Protein AF-A0A831LUQ5-F1 (afdb_monomer_lite)

pLDDT: mean 95.68, std 5.0, range [63.5, 98.81]

Secondary structure (DSSP, 8-state):
--HHHHHHHHHHHHHHHHHHHHHHHHHHHHHHHHHHHH-TT-------THHHHHHHHHHHHHHHHHTT-HHHHHHHHHHHHHHHHHHHHHT---GGG-HHHHHHHHHHHHHHHHHHHHHHHHHHHHHH--HHHHHHHHHHHHHHHHHHHHHHHHHHHHT-

Radius of gyration: 17.04 Å; chains: 1; bounding box: 44×20×53 Å

Structure (mmCIF, N/CA/C/O backbone):
data_AF-A0A831LUQ5-F1
#
_entry.id   AF-A0A831LUQ5-F1
#
loop_
_atom_site.group_PDB
_atom_site.id
_atom_site.type_symbol
_atom_site.label_atom_id
_atom_site.label_alt_id
_atom_site.label_comp_id
_atom_site.label_asym_id
_atom_site.label_entity_id
_atom_site.label_seq_id
_atom_site.pdbx_PDB_ins_code
_atom_site.Cartn_x
_atom_site.Cartn_y
_atom_site.Cartn_z
_atom_site.occupancy
_atom_site.B_iso_or_equiv
_atom_site.auth_seq_id
_atom_site.auth_comp_id
_atom_site.auth_asym_id
_atom_site.auth_atom_id
_atom_site.pdbx_PDB_model_num
ATOM 1 N N . MET A 1 1 ? -8.236 -6.413 32.875 1.00 63.50 1 MET A N 1
ATOM 2 C CA . MET A 1 1 ? -7.443 -5.623 31.898 1.00 63.50 1 MET A CA 1
ATOM 3 C C . MET A 1 1 ? -8.325 -4.529 31.297 1.00 63.50 1 MET A C 1
ATOM 5 O O . MET A 1 1 ? -9.337 -4.875 30.698 1.00 63.50 1 MET A O 1
ATOM 9 N N . THR A 1 2 ? -8.007 -3.243 31.491 1.00 88.44 2 THR A N 1
ATOM 10 C CA . THR A 1 2 ? -8.854 -2.113 31.043 1.00 88.44 2 THR A CA 1
ATOM 11 C C . THR A 1 2 ? -8.834 -1.934 29.517 1.00 88.44 2 THR A C 1
ATOM 13 O O . THR A 1 2 ? -7.898 -2.367 28.840 1.00 88.44 2 THR A O 1
ATOM 16 N N . ALA A 1 3 ? -9.858 -1.283 28.953 1.00 81.69 3 ALA A N 1
ATOM 17 C CA . ALA A 1 3 ? -9.942 -1.006 27.513 1.00 81.69 3 ALA A CA 1
ATOM 18 C C . ALA A 1 3 ? -8.753 -0.170 26.997 1.00 81.69 3 ALA A C 1
ATOM 20 O O . ALA A 1 3 ? -8.222 -0.448 25.923 1.00 81.69 3 ALA A O 1
ATOM 21 N N . ALA A 1 4 ? -8.284 0.792 27.799 1.00 84.12 4 ALA A N 1
ATOM 22 C CA . ALA A 1 4 ? -7.103 1.599 27.496 1.00 84.12 4 ALA A CA 1
ATOM 23 C C . ALA A 1 4 ? -5.817 0.757 27.437 1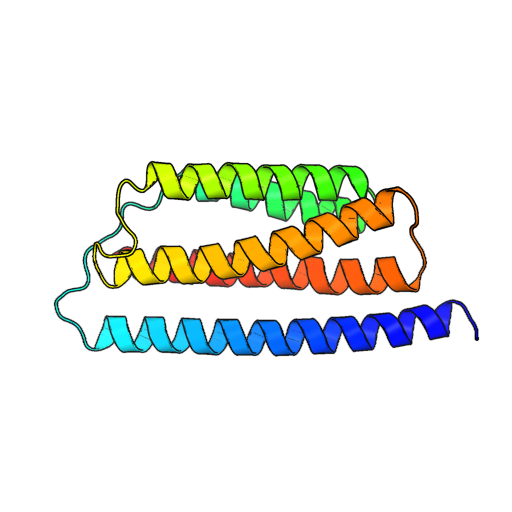.00 84.12 4 ALA A C 1
ATOM 25 O O . ALA A 1 4 ? -4.991 0.949 26.548 1.00 84.12 4 ALA A O 1
ATOM 26 N N . LEU A 1 5 ? -5.663 -0.219 28.338 1.00 86.25 5 LEU A N 1
ATOM 27 C CA . LEU A 1 5 ? -4.517 -1.128 28.330 1.00 86.25 5 LEU A CA 1
ATOM 28 C C . LEU A 1 5 ? -4.535 -2.050 27.097 1.00 86.2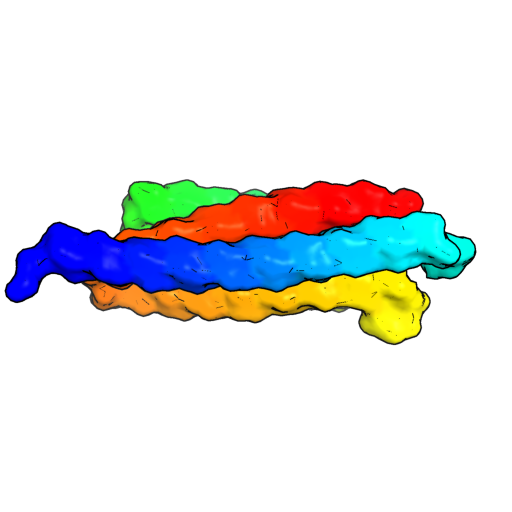5 5 LEU A C 1
ATOM 30 O O . LEU A 1 5 ? -3.506 -2.213 26.450 1.00 86.25 5 LEU A O 1
ATOM 34 N N . ARG A 1 6 ? -5.710 -2.570 26.703 1.00 84.81 6 ARG A N 1
ATOM 35 C CA . ARG A 1 6 ? -5.875 -3.332 25.445 1.00 84.81 6 ARG A CA 1
ATOM 36 C C . ARG A 1 6 ? -5.490 -2.506 24.214 1.00 84.81 6 ARG A C 1
ATOM 38 O O . ARG A 1 6 ? -4.826 -3.026 23.324 1.00 84.81 6 ARG A O 1
ATOM 45 N N . ALA A 1 7 ? -5.885 -1.231 24.178 1.00 88.56 7 ALA A N 1
ATOM 46 C CA . ALA A 1 7 ? -5.533 -0.319 23.092 1.00 88.56 7 ALA A CA 1
ATOM 47 C C . ALA A 1 7 ? -4.021 -0.085 22.990 1.00 88.56 7 ALA A C 1
ATOM 49 O O . ALA A 1 7 ? -3.467 -0.167 21.898 1.00 88.56 7 ALA A O 1
ATOM 50 N N . ARG A 1 8 ? -3.345 0.128 24.125 1.00 92.69 8 ARG A N 1
ATOM 51 C CA . ARG A 1 8 ? -1.887 0.312 24.170 1.00 92.69 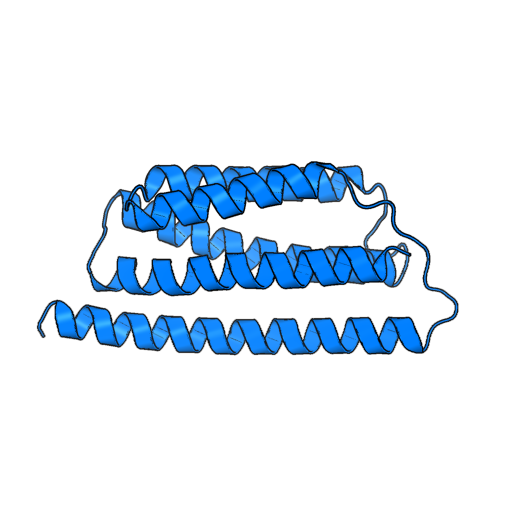8 ARG A CA 1
ATOM 52 C C . ARG A 1 8 ? -1.129 -0.925 23.689 1.00 92.69 8 ARG A C 1
ATOM 54 O O . ARG A 1 8 ? -0.248 -0.791 22.853 1.00 92.69 8 ARG A O 1
ATOM 61 N N . VAL A 1 9 ? -1.504 -2.119 24.154 1.00 92.69 9 VAL A N 1
ATOM 62 C CA . VAL A 1 9 ? -0.851 -3.376 23.739 1.00 92.69 9 VAL A CA 1
ATOM 63 C C . VAL A 1 9 ? -1.010 -3.617 22.234 1.00 92.69 9 VAL A C 1
ATOM 65 O O . VAL A 1 9 ? -0.031 -3.905 21.549 1.00 92.69 9 VAL A O 1
ATOM 68 N N . ALA A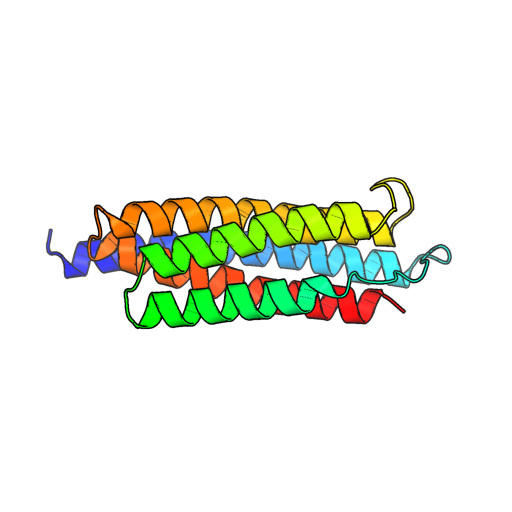 1 10 ? -2.225 -3.449 21.701 1.00 93.38 10 ALA A N 1
ATOM 69 C CA . ALA A 1 10 ? -2.475 -3.604 20.269 1.00 93.38 10 ALA A CA 1
ATOM 70 C C . ALA A 1 10 ? -1.718 -2.557 19.430 1.00 93.38 10 ALA A C 1
ATOM 72 O O . ALA A 1 10 ? -1.181 -2.890 18.375 1.00 93.38 10 ALA A O 1
ATOM 73 N N . ALA A 1 11 ? -1.625 -1.314 19.914 1.00 94.25 11 ALA A N 1
ATOM 74 C CA . ALA A 1 11 ? -0.853 -0.259 19.265 1.00 94.25 11 ALA A CA 1
ATOM 75 C C . ALA A 1 11 ? 0.649 -0.579 19.220 1.00 94.25 11 ALA A C 1
ATOM 77 O O . ALA A 1 11 ? 1.270 -0.376 18.182 1.00 94.25 11 ALA A O 1
ATOM 78 N N . THR A 1 12 ? 1.227 -1.127 20.294 1.00 95.94 12 THR A N 1
ATOM 79 C CA . THR A 1 12 ? 2.627 -1.583 20.292 1.00 95.94 12 THR A CA 1
ATOM 80 C C . THR A 1 12 ? 2.863 -2.638 19.214 1.00 95.94 12 THR A C 1
ATOM 82 O O . THR A 1 12 ? 3.804 -2.515 18.436 1.00 95.94 12 THR A O 1
ATOM 85 N N . GLY A 1 13 ? 1.985 -3.643 19.118 1.00 96.19 13 GLY A N 1
ATOM 86 C CA . GLY A 1 13 ? 2.074 -4.661 18.067 1.00 96.19 13 GLY A CA 1
ATOM 87 C C . GLY A 1 13 ? 1.990 -4.065 16.658 1.00 96.19 13 GLY A C 1
ATOM 88 O O . GLY A 1 13 ? 2.783 -4.422 15.790 1.00 96.19 13 GLY A O 1
ATOM 89 N N . ALA A 1 14 ? 1.085 -3.106 16.446 1.00 97.56 14 ALA A N 1
ATOM 90 C CA . ALA A 1 14 ? 0.963 -2.407 15.169 1.00 97.56 14 ALA A CA 1
ATOM 91 C C . ALA A 1 14 ? 2.220 -1.598 14.819 1.00 97.56 14 ALA A C 1
ATOM 93 O O . ALA A 1 14 ? 2.664 -1.651 13.678 1.00 97.56 14 ALA A O 1
ATOM 94 N N . TRP A 1 15 ? 2.836 -0.912 15.785 1.00 97.94 15 TRP A N 1
ATOM 95 C CA . TRP A 1 15 ? 4.094 -0.195 15.561 1.00 97.94 15 TRP A CA 1
ATOM 96 C C . TRP A 1 15 ? 5.253 -1.122 15.206 1.00 97.94 15 TRP A C 1
ATOM 98 O O . TRP A 1 15 ? 6.028 -0.797 14.310 1.00 97.94 15 TRP A O 1
ATOM 108 N N . LEU A 1 16 ? 5.356 -2.282 15.857 1.00 98.19 16 LEU A N 1
ATOM 109 C CA . LEU A 1 16 ? 6.371 -3.282 15.518 1.00 98.19 16 LEU A CA 1
ATOM 110 C C . LEU A 1 16 ? 6.177 -3.813 14.092 1.00 98.19 16 LEU A C 1
ATOM 112 O O . LEU A 1 16 ? 7.137 -3.871 13.324 1.00 98.19 16 LEU A O 1
ATOM 116 N N . ALA A 1 17 ? 4.935 -4.131 13.713 1.00 97.69 17 ALA A N 1
ATOM 117 C CA . ALA A 1 17 ? 4.604 -4.553 12.353 1.00 97.69 17 ALA A CA 1
ATOM 118 C C . ALA A 1 17 ? 4.912 -3.454 11.319 1.00 97.69 17 ALA A C 1
ATOM 120 O O . ALA A 1 17 ? 5.523 -3.729 10.287 1.00 97.69 17 ALA A O 1
ATOM 121 N N . SER A 1 18 ? 4.551 -2.201 11.616 1.00 98.25 18 SER A N 1
ATOM 122 C CA . SER A 1 18 ? 4.882 -1.040 10.787 1.00 98.25 18 SER A CA 1
ATOM 123 C C . SER A 1 18 ? 6.391 -0.845 10.645 1.00 98.25 18 SER A C 1
ATOM 125 O O . SER A 1 18 ? 6.863 -0.611 9.538 1.00 98.25 18 SER A O 1
ATOM 127 N N . GLY A 1 19 ? 7.161 -0.985 11.726 1.00 98.25 19 GLY A N 1
ATOM 128 C CA . GLY A 1 19 ? 8.620 -0.876 11.698 1.00 98.25 19 GLY A CA 1
ATOM 129 C C . GLY A 1 19 ? 9.271 -1.945 10.821 1.00 98.25 19 GLY A C 1
ATOM 130 O O . GLY A 1 19 ? 10.094 -1.621 9.970 1.00 98.25 19 GLY A O 1
ATOM 131 N N . ALA A 1 20 ? 8.853 -3.207 10.960 1.00 98.44 20 ALA A N 1
ATOM 132 C CA . ALA A 1 20 ? 9.336 -4.294 10.108 1.00 98.44 20 ALA A CA 1
ATOM 133 C C . ALA A 1 20 ? 9.018 -4.047 8.623 1.00 98.44 20 ALA A C 1
ATOM 135 O O . ALA A 1 20 ? 9.878 -4.224 7.759 1.00 98.44 20 ALA A O 1
ATOM 136 N N . MET A 1 21 ? 7.800 -3.580 8.332 1.00 97.94 21 MET A N 1
ATOM 137 C CA . MET A 1 21 ? 7.381 -3.222 6.980 1.00 97.94 21 MET A CA 1
ATOM 138 C C . MET A 1 21 ? 8.211 -2.060 6.415 1.00 97.94 21 MET A C 1
ATOM 140 O O . MET A 1 21 ? 8.677 -2.144 5.283 1.00 97.94 21 MET A O 1
ATOM 144 N N . ILE A 1 22 ? 8.453 -1.004 7.197 1.00 98.50 22 ILE A N 1
ATOM 145 C CA . ILE A 1 22 ? 9.307 0.120 6.785 1.00 98.50 22 ILE A CA 1
ATOM 146 C C . ILE A 1 22 ? 10.708 -0.381 6.429 1.00 98.50 22 ILE A C 1
ATOM 148 O O . ILE A 1 22 ? 11.192 -0.064 5.348 1.00 98.50 22 ILE A O 1
ATOM 152 N N . THR A 1 23 ? 11.324 -1.220 7.265 1.00 98.62 23 THR A N 1
ATOM 153 C CA . THR A 1 23 ? 12.651 -1.791 6.988 1.00 98.62 23 THR A CA 1
ATOM 154 C C . THR A 1 23 ? 12.679 -2.589 5.683 1.00 98.62 23 THR A C 1
ATOM 156 O O . THR A 1 23 ? 13.608 -2.434 4.890 1.00 98.62 23 THR A O 1
ATOM 159 N N . LEU A 1 24 ? 11.650 -3.402 5.417 1.00 98.44 24 LEU A N 1
ATOM 160 C CA . LEU A 1 24 ? 11.519 -4.137 4.155 1.00 98.44 24 LEU A CA 1
ATOM 161 C C . LEU A 1 24 ? 11.484 -3.184 2.948 1.00 98.44 24 LEU A C 1
ATOM 163 O O . LEU A 1 24 ? 12.229 -3.374 1.987 1.00 98.44 24 LEU A O 1
ATOM 167 N N . PHE A 1 25 ? 10.652 -2.142 2.999 1.00 98.44 25 PHE A N 1
ATOM 168 C CA . PHE A 1 25 ? 10.560 -1.158 1.917 1.00 98.44 25 PHE A CA 1
ATOM 169 C C . PHE A 1 25 ? 11.834 -0.328 1.765 1.00 98.44 25 PHE A C 1
ATOM 171 O O . PHE A 1 25 ? 12.220 -0.030 0.637 1.00 98.44 25 PHE A O 1
ATOM 178 N N . SER A 1 26 ? 12.521 0.000 2.859 1.00 98.31 26 SER A N 1
ATOM 179 C CA . SER A 1 26 ? 13.826 0.659 2.813 1.00 98.31 26 SER A CA 1
ATOM 180 C C . SER A 1 26 ? 14.861 -0.206 2.098 1.00 98.31 26 SER A C 1
ATOM 182 O O . SER A 1 26 ? 15.566 0.302 1.232 1.00 98.31 26 SER A O 1
ATOM 184 N N . ALA A 1 27 ? 14.907 -1.513 2.374 1.00 98.44 27 ALA A N 1
ATOM 185 C CA . ALA A 1 27 ? 15.809 -2.430 1.679 1.00 98.44 27 ALA A CA 1
ATOM 186 C C . ALA A 1 27 ? 15.505 -2.515 0.171 1.00 98.44 27 ALA A C 1
ATOM 188 O O . ALA A 1 27 ? 16.420 -2.436 -0.651 1.00 98.44 27 ALA A O 1
ATOM 189 N N . LEU A 1 28 ? 14.223 -2.608 -0.209 1.00 98.25 28 LEU A N 1
ATOM 190 C CA . LEU A 1 28 ? 13.801 -2.597 -1.616 1.00 98.25 28 LEU A CA 1
ATOM 191 C C . LEU A 1 28 ? 14.129 -1.264 -2.311 1.00 98.25 28 LEU A C 1
ATOM 193 O O . LEU A 1 28 ? 14.586 -1.263 -3.453 1.00 98.25 28 LEU A O 1
ATOM 197 N N . ALA A 1 29 ? 13.939 -0.136 -1.623 1.00 97.88 29 ALA A N 1
ATOM 198 C CA . ALA A 1 29 ? 14.284 1.189 -2.130 1.00 97.88 29 ALA A CA 1
ATOM 199 C C . ALA A 1 29 ? 15.799 1.345 -2.332 1.00 97.88 29 ALA A C 1
ATOM 201 O O . ALA A 1 29 ? 16.230 1.833 -3.376 1.00 97.88 29 ALA A O 1
ATOM 202 N N . SER A 1 30 ? 16.620 0.882 -1.386 1.00 97.69 30 SER A N 1
ATOM 203 C CA . SER A 1 30 ? 18.078 0.863 -1.541 1.00 97.69 30 SER A CA 1
ATOM 204 C C . SER A 1 30 ? 18.509 0.001 -2.728 1.00 97.69 30 SER A C 1
ATOM 206 O O . SER A 1 30 ? 19.325 0.442 -3.536 1.00 97.69 30 SER A O 1
ATOM 208 N N . ALA A 1 31 ? 17.924 -1.192 -2.884 1.00 96.88 31 ALA A N 1
ATOM 209 C CA . ALA A 1 31 ? 18.202 -2.065 -4.021 1.00 96.88 31 ALA A CA 1
ATOM 210 C C . ALA A 1 31 ? 17.848 -1.401 -5.364 1.00 96.88 31 ALA A C 1
ATOM 212 O O . ALA A 1 31 ? 18.630 -1.494 -6.311 1.00 96.88 31 ALA A O 1
ATOM 213 N N . LEU A 1 32 ? 16.718 -0.684 -5.433 1.00 95.88 32 LEU A N 1
ATOM 214 C CA . LEU A 1 32 ? 16.312 0.100 -6.603 1.00 95.88 32 LEU A CA 1
ATOM 215 C C . LEU A 1 32 ? 17.356 1.168 -6.951 1.00 95.88 32 LEU A C 1
ATOM 217 O O . LEU A 1 32 ? 17.818 1.231 -8.091 1.00 95.88 32 LEU A O 1
ATOM 221 N N . VAL A 1 33 ? 17.734 1.996 -5.972 1.00 95.38 33 VAL A N 1
ATOM 222 C CA . VAL A 1 33 ? 18.677 3.107 -6.174 1.00 95.38 33 VAL A CA 1
ATOM 223 C C . VAL A 1 33 ? 20.029 2.589 -6.662 1.00 95.38 33 VAL A C 1
ATOM 225 O O . VAL A 1 33 ? 20.562 3.100 -7.646 1.00 95.38 33 VAL A O 1
ATOM 228 N N . ILE A 1 34 ? 20.553 1.537 -6.028 1.00 95.38 34 ILE A N 1
ATOM 229 C CA . ILE A 1 34 ? 21.833 0.932 -6.409 1.00 95.38 34 ILE A CA 1
ATOM 230 C C . ILE A 1 34 ? 21.743 0.328 -7.814 1.00 95.38 34 ILE A C 1
ATOM 232 O O . ILE A 1 34 ? 22.569 0.647 -8.667 1.00 95.38 34 ILE A O 1
ATOM 236 N N . ARG A 1 35 ? 20.730 -0.508 -8.096 1.00 94.50 35 ARG A N 1
ATOM 237 C CA . ARG A 1 35 ? 20.612 -1.210 -9.387 1.00 94.50 35 ARG A CA 1
ATOM 238 C C . ARG A 1 35 ? 20.423 -0.258 -10.567 1.00 94.50 35 ARG A C 1
ATOM 240 O O . ARG A 1 35 ? 20.907 -0.552 -11.662 1.00 94.50 35 ARG A O 1
ATOM 247 N N . ARG A 1 36 ? 19.734 0.861 -10.347 1.00 92.56 36 ARG A N 1
ATOM 248 C CA . ARG A 1 36 ? 19.579 1.928 -11.336 1.00 92.56 36 ARG A CA 1
ATOM 249 C C . ARG A 1 36 ? 20.875 2.706 -11.566 1.00 92.56 36 ARG A C 1
ATOM 251 O O . ARG A 1 36 ? 21.146 3.074 -12.699 1.00 92.56 36 ARG A O 1
ATOM 258 N N . GLY A 1 37 ? 21.685 2.924 -10.527 1.00 89.81 37 GLY A N 1
ATOM 259 C CA . GLY A 1 37 ? 22.954 3.653 -10.636 1.00 89.81 37 G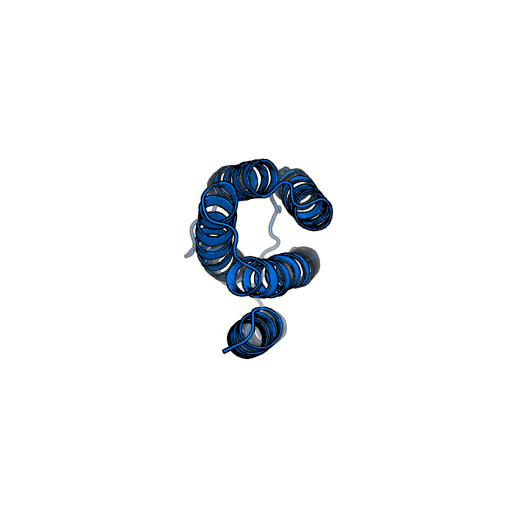LY A CA 1
ATOM 260 C C . GLY A 1 37 ? 24.088 2.884 -11.327 1.00 89.81 37 GLY A C 1
ATOM 261 O O . GLY A 1 37 ? 24.981 3.507 -11.890 1.00 89.81 37 GLY A O 1
ATOM 262 N N . ILE A 1 38 ? 24.062 1.548 -11.298 1.00 88.25 38 ILE A N 1
ATOM 263 C CA . ILE A 1 38 ? 25.136 0.699 -11.852 1.00 88.25 38 ILE A CA 1
ATOM 264 C C . ILE A 1 38 ? 24.868 0.177 -13.274 1.00 88.25 38 ILE A C 1
ATOM 266 O O . ILE A 1 38 ? 25.772 -0.382 -13.889 1.00 88.25 38 ILE A O 1
ATOM 270 N N . GLY A 1 39 ? 23.635 0.280 -13.783 1.00 73.00 39 GLY A N 1
ATOM 271 C CA . GLY A 1 39 ? 23.212 -0.385 -15.020 1.00 73.00 39 GLY A CA 1
ATOM 272 C C . GLY A 1 39 ? 23.033 0.564 -16.203 1.00 73.00 39 GLY A C 1
ATOM 273 O O . GLY A 1 39 ? 22.348 1.573 -16.084 1.00 73.00 39 GLY A O 1
ATOM 274 N N . GLY A 1 40 ? 23.579 0.203 -17.369 1.00 81.00 40 GLY A N 1
ATOM 275 C CA . GLY A 1 40 ? 23.294 0.873 -18.650 1.00 81.00 40 GLY A CA 1
ATOM 276 C C . GLY A 1 40 ? 22.000 0.402 -19.332 1.00 81.00 40 GLY A C 1
ATOM 277 O O . GLY A 1 40 ? 21.683 0.852 -20.426 1.00 81.00 40 GLY A O 1
ATOM 278 N N . ASP A 1 41 ? 21.267 -0.520 -18.705 1.00 87.50 41 ASP A N 1
ATOM 279 C CA . ASP A 1 41 ? 20.074 -1.197 -19.225 1.00 87.50 41 ASP A CA 1
ATOM 280 C C . ASP A 1 41 ? 18.761 -0.670 -18.617 1.00 87.50 41 ASP A C 1
ATOM 282 O O . ASP A 1 41 ? 17.709 -1.307 -18.728 1.00 87.50 41 ASP A O 1
ATOM 286 N N . TRP A 1 42 ? 18.802 0.484 -17.940 1.00 92.69 42 TRP A N 1
ATOM 287 C CA . TRP A 1 42 ? 17.604 1.083 -17.361 1.00 92.69 42 TRP A CA 1
ATOM 288 C C . TRP A 1 42 ? 16.749 1.752 -18.440 1.00 92.69 42 TRP A C 1
ATOM 290 O O . TRP A 1 42 ? 17.047 2.851 -18.900 1.00 92.69 42 TRP A O 1
ATOM 300 N N . ALA A 1 43 ? 15.661 1.094 -18.827 1.00 87.62 43 ALA A N 1
ATOM 301 C CA . ALA A 1 43 ? 14.685 1.655 -19.750 1.00 87.62 43 ALA A CA 1
ATOM 302 C C . ALA A 1 43 ? 13.693 2.583 -19.032 1.00 87.62 43 ALA A C 1
ATOM 304 O O . ALA A 1 43 ? 13.324 2.355 -17.874 1.00 87.62 43 ALA A O 1
ATOM 305 N N . SER A 1 44 ? 13.224 3.607 -19.744 1.00 87.81 44 SER A N 1
ATOM 306 C CA . SER A 1 44 ? 12.157 4.474 -19.258 1.00 87.81 44 SER A CA 1
ATOM 307 C C . SER A 1 44 ? 10.827 3.719 -19.194 1.00 87.81 44 SER A C 1
ATOM 309 O O . SER A 1 44 ? 10.508 2.889 -20.047 1.00 87.81 44 SER A O 1
ATOM 311 N N . LEU A 1 45 ? 10.040 4.002 -18.157 1.00 90.94 45 LEU A N 1
ATOM 312 C CA . LEU A 1 45 ? 8.722 3.400 -17.961 1.00 90.94 45 LEU A CA 1
ATOM 313 C C . LEU A 1 45 ? 7.629 4.449 -18.130 1.00 90.94 45 LEU A C 1
ATOM 315 O O . LEU A 1 45 ? 7.577 5.446 -17.407 1.00 90.94 45 LEU A O 1
ATOM 319 N N . ALA A 1 46 ? 6.690 4.182 -19.033 1.00 93.19 46 ALA A N 1
ATOM 320 C CA . ALA A 1 46 ? 5.445 4.931 -19.111 1.00 93.19 46 ALA A CA 1
ATOM 321 C C . ALA A 1 46 ? 4.513 4.472 -17.981 1.00 93.19 46 ALA A C 1
ATOM 323 O O . ALA A 1 46 ? 3.765 3.506 -18.118 1.00 93.19 46 ALA A O 1
ATOM 324 N N . LEU A 1 47 ? 4.593 5.143 -16.829 1.00 95.06 47 LEU A N 1
ATOM 325 C CA . LEU 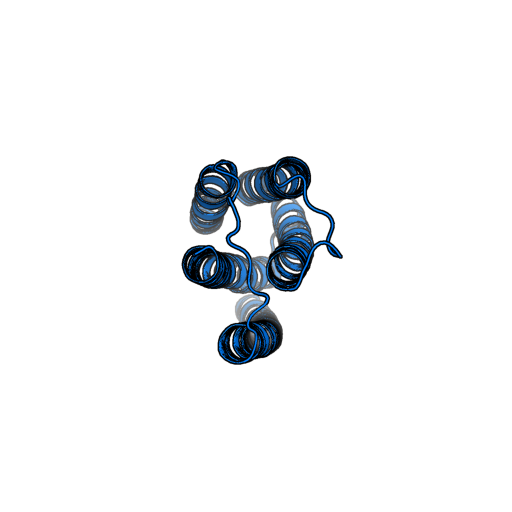A 1 47 ? 3.758 4.805 -15.679 1.00 95.06 47 LEU A CA 1
ATOM 326 C C . LEU A 1 47 ? 2.263 5.002 -16.007 1.00 95.06 47 LEU A C 1
ATOM 328 O O . LEU A 1 47 ? 1.884 6.086 -16.459 1.00 95.06 47 LEU A O 1
ATOM 332 N N . PRO A 1 48 ? 1.400 4.004 -15.734 1.00 95.69 48 PRO A N 1
ATOM 333 C CA . PRO A 1 48 ? -0.035 4.113 -15.972 1.00 95.69 48 PRO A CA 1
ATOM 334 C C . PRO A 1 48 ? -0.670 5.296 -15.211 1.00 95.69 48 PRO A C 1
ATOM 336 O O . PRO A 1 48 ? -0.540 5.368 -13.985 1.00 95.69 48 PRO A O 1
ATOM 339 N N . PRO A 1 49 ? -1.431 6.194 -15.873 1.00 95.94 49 PRO A N 1
ATOM 340 C CA . PRO A 1 49 ? -2.055 7.350 -15.214 1.00 95.94 49 PRO A CA 1
ATOM 341 C C . PRO A 1 49 ? -3.036 6.994 -14.085 1.00 95.94 49 PRO A C 1
ATOM 343 O O . PRO A 1 49 ? -3.260 7.805 -13.186 1.00 95.94 49 PRO A O 1
ATOM 346 N N . ILE A 1 50 ? -3.586 5.772 -14.089 1.00 97.38 50 ILE A N 1
ATOM 347 C CA . ILE A 1 50 ? -4.482 5.261 -13.037 1.00 97.38 50 ILE A CA 1
ATOM 348 C C . ILE A 1 50 ? -3.851 5.301 -11.633 1.00 97.38 50 ILE A C 1
ATOM 350 O O . ILE A 1 50 ? -4.573 5.371 -10.641 1.00 97.38 50 ILE A O 1
ATOM 354 N N . LEU A 1 51 ? -2.516 5.341 -11.523 1.00 97.00 51 LEU A N 1
ATOM 355 C CA . LEU A 1 51 ? -1.823 5.480 -10.238 1.00 97.00 51 LEU A CA 1
ATOM 356 C C . LEU A 1 51 ? -2.240 6.749 -9.470 1.00 97.00 51 LEU A C 1
ATOM 358 O O . LEU A 1 51 ? -2.266 6.735 -8.239 1.00 97.00 51 LEU A O 1
ATOM 362 N N . TRP A 1 52 ? -2.633 7.823 -10.162 1.00 98.06 52 TRP A N 1
ATOM 363 C CA . TRP A 1 52 ? -3.157 9.034 -9.521 1.00 98.06 52 TRP A CA 1
ATOM 364 C C . TRP A 1 52 ? -4.537 8.813 -8.903 1.00 98.06 52 TRP A C 1
ATOM 366 O O . TRP A 1 52 ? -4.768 9.213 -7.761 1.00 98.06 52 TRP A O 1
ATOM 376 N N . LEU A 1 53 ? -5.427 8.114 -9.615 1.00 98.12 53 LEU A N 1
ATOM 377 C CA . LEU A 1 53 ? -6.732 7.728 -9.081 1.00 98.12 53 LEU A CA 1
ATOM 378 C C . LEU A 1 53 ? -6.568 6.803 -7.870 1.00 98.12 53 LEU A C 1
ATOM 380 O O . LEU A 1 53 ? -7.180 7.046 -6.834 1.00 98.12 53 LEU A O 1
ATOM 384 N N . ASN A 1 54 ? -5.685 5.803 -7.957 1.00 98.25 54 ASN A N 1
ATOM 385 C CA . ASN A 1 54 ? -5.360 4.924 -6.831 1.00 98.25 54 ASN A CA 1
ATOM 386 C C . ASN A 1 54 ? -4.880 5.736 -5.617 1.00 98.25 54 ASN A C 1
ATOM 388 O O . ASN A 1 54 ? -5.347 5.528 -4.499 1.00 98.25 54 ASN A O 1
ATOM 392 N N . THR A 1 55 ? -4.006 6.718 -5.835 1.00 98.44 55 THR A N 1
ATOM 393 C CA . THR A 1 55 ? -3.508 7.599 -4.768 1.00 98.44 55 THR A CA 1
ATOM 394 C C . THR A 1 55 ? -4.641 8.390 -4.110 1.00 98.44 55 THR A C 1
ATOM 396 O O . THR A 1 55 ? -4.727 8.432 -2.883 1.00 98.44 55 THR A O 1
ATOM 399 N N . ALA A 1 56 ? -5.558 8.954 -4.902 1.00 98.56 56 ALA A N 1
ATOM 400 C CA . ALA A 1 56 ? -6.728 9.665 -4.390 1.00 98.56 56 ALA A CA 1
ATOM 401 C C . ALA A 1 56 ? -7.678 8.743 -3.602 1.00 98.56 56 ALA A C 1
ATOM 403 O O . ALA A 1 56 ? -8.191 9.141 -2.552 1.00 98.56 56 ALA A O 1
ATOM 404 N N . LEU A 1 57 ? -7.877 7.502 -4.063 1.00 98.69 57 LEU A N 1
ATOM 405 C CA . LEU A 1 57 ? -8.671 6.485 -3.366 1.00 98.69 57 LEU A CA 1
ATOM 406 C C . LEU A 1 57 ? -8.055 6.125 -2.012 1.00 98.69 57 LEU A C 1
ATOM 408 O O . LEU A 1 57 ? -8.757 6.125 -1.000 1.00 98.69 57 LEU A O 1
ATOM 412 N N . LEU A 1 58 ? -6.744 5.872 -1.966 1.00 98.50 58 LEU A N 1
ATOM 413 C CA . LEU A 1 58 ? -6.050 5.503 -0.732 1.00 98.50 58 LEU A CA 1
ATOM 414 C C . LEU A 1 58 ? -6.010 6.667 0.272 1.00 98.50 58 LEU A C 1
ATOM 416 O O . LEU A 1 58 ? -6.253 6.461 1.463 1.00 98.50 58 LEU A O 1
ATOM 420 N N . ALA A 1 59 ? -5.790 7.897 -0.200 1.00 98.62 59 ALA A N 1
ATOM 421 C CA . ALA A 1 59 ? -5.856 9.099 0.632 1.00 98.62 59 ALA A CA 1
ATOM 422 C C . ALA A 1 59 ? -7.266 9.306 1.214 1.00 98.62 59 ALA A C 1
ATOM 424 O O . ALA A 1 59 ? -7.427 9.513 2.419 1.00 98.62 59 ALA A O 1
ATOM 425 N N . SER A 1 60 ? -8.298 9.159 0.376 1.00 98.69 60 SER A N 1
ATOM 426 C CA . SER A 1 60 ? -9.705 9.238 0.792 1.00 98.69 60 SER A CA 1
ATOM 427 C C . SER A 1 60 ? -10.065 8.132 1.788 1.00 98.69 60 SER A C 1
ATOM 429 O O . SER A 1 60 ? -10.793 8.368 2.754 1.00 98.69 60 SER A O 1
ATOM 431 N N . SER A 1 61 ? -9.508 6.929 1.610 1.00 98.69 61 SER A N 1
ATOM 432 C CA . SER A 1 61 ? -9.636 5.834 2.572 1.00 98.69 61 SER A CA 1
ATOM 433 C C . SER A 1 61 ? -9.024 6.193 3.925 1.00 98.69 61 SER A C 1
ATOM 435 O O . SER A 1 61 ? -9.604 5.851 4.953 1.00 98.69 61 SER A O 1
ATOM 437 N N . GLY A 1 62 ? -7.870 6.865 3.942 1.00 98.44 62 GLY A N 1
ATOM 438 C CA . GLY A 1 62 ? -7.246 7.367 5.168 1.00 98.44 62 GLY A CA 1
ATOM 439 C C . GLY A 1 62 ? -8.132 8.385 5.888 1.00 98.44 62 GLY A C 1
ATOM 440 O O . GLY A 1 62 ? -8.377 8.251 7.084 1.00 98.44 62 GLY A O 1
ATOM 441 N N . ALA A 1 63 ? -8.709 9.341 5.156 1.00 98.50 63 ALA A N 1
ATOM 442 C CA . ALA A 1 63 ? -9.658 10.299 5.727 1.00 98.50 63 ALA A CA 1
ATOM 443 C C . ALA A 1 63 ? -10.903 9.609 6.322 1.00 98.50 63 ALA A C 1
ATOM 445 O O . ALA A 1 63 ? -11.374 9.981 7.397 1.00 98.50 63 ALA A O 1
ATOM 446 N N . ALA A 1 64 ? -11.411 8.556 5.672 1.00 98.50 64 ALA A N 1
ATOM 447 C CA . ALA A 1 64 ? -12.533 7.770 6.185 1.00 98.50 64 ALA A CA 1
ATOM 448 C C . ALA A 1 64 ? -12.208 7.039 7.506 1.00 98.50 64 ALA A C 1
ATOM 450 O O . ALA A 1 64 ? -13.090 6.921 8.362 1.00 98.50 64 ALA A O 1
ATOM 451 N N . VAL A 1 65 ? -10.964 6.581 7.704 1.00 98.25 65 VAL A N 1
ATOM 452 C CA . VAL A 1 65 ? -10.502 5.988 8.978 1.00 98.25 65 VAL A CA 1
ATOM 453 C C . VAL A 1 65 ? -10.549 7.008 10.119 1.00 98.25 65 VAL A C 1
ATOM 455 O O . VAL A 1 65 ? -10.985 6.669 11.225 1.00 98.25 65 VAL A O 1
ATOM 458 N N . GLU A 1 66 ? -10.186 8.264 9.857 1.00 97.50 66 GLU A N 1
ATOM 459 C CA . GLU A 1 66 ? -10.175 9.325 10.873 1.00 97.50 66 GLU A CA 1
ATOM 460 C C . GLU A 1 66 ? -11.574 9.650 11.399 1.00 97.50 66 GLU A C 1
ATOM 462 O O . GLU A 1 66 ? -11.785 9.734 12.610 1.00 97.50 66 GLU A O 1
ATOM 467 N N . VAL A 1 67 ? -12.572 9.667 10.515 1.00 97.50 67 VAL A N 1
ATOM 468 C CA . VAL A 1 67 ? -13.988 9.805 10.901 1.00 97.50 67 VAL A CA 1
ATOM 469 C C . VAL A 1 67 ? -14.655 8.469 11.263 1.00 97.50 67 VAL A C 1
ATOM 471 O O . VAL A 1 67 ? -15.879 8.384 11.353 1.00 97.50 67 VAL A O 1
ATOM 474 N N . ARG A 1 68 ? -13.864 7.408 11.493 1.00 96.31 68 ARG A N 1
ATOM 475 C CA . ARG A 1 68 ? -14.306 6.073 11.949 1.00 96.31 68 ARG A CA 1
ATOM 476 C C . ARG A 1 68 ? -15.301 5.382 11.003 1.00 96.31 68 ARG A C 1
ATOM 478 O O . ARG A 1 68 ? -16.054 4.504 11.425 1.00 96.31 68 ARG A O 1
ATOM 485 N N . ARG A 1 69 ? -15.288 5.726 9.712 1.00 97.94 69 ARG A N 1
ATOM 486 C CA . ARG A 1 69 ? -16.094 5.088 8.657 1.00 97.94 69 ARG A CA 1
ATOM 487 C C . ARG A 1 69 ? -15.366 3.868 8.083 1.00 97.94 69 ARG A C 1
ATOM 489 O O . ARG A 1 69 ? -15.025 3.830 6.903 1.00 97.94 69 ARG A O 1
ATOM 496 N N . TRP A 1 70 ? -15.147 2.852 8.920 1.00 98.00 70 TRP A N 1
ATOM 497 C CA . TRP A 1 70 ? -14.330 1.667 8.604 1.00 98.00 70 TRP A CA 1
ATOM 498 C C . TRP A 1 70 ? -14.772 0.913 7.344 1.00 98.00 70 TRP A C 1
ATOM 500 O O . TRP A 1 70 ? -13.928 0.527 6.544 1.00 98.00 70 TRP A O 1
ATOM 510 N N . GLY A 1 71 ? -16.082 0.744 7.130 1.00 98.38 71 GLY A N 1
ATOM 511 C CA . GLY A 1 71 ? -16.603 0.076 5.930 1.00 98.38 71 GLY A CA 1
ATOM 512 C C . GLY A 1 71 ? -16.338 0.868 4.646 1.00 98.38 71 GLY A C 1
ATOM 513 O O . GLY A 1 71 ? -15.919 0.296 3.646 1.00 98.38 71 GLY A O 1
ATOM 514 N N . ALA A 1 72 ? -16.498 2.195 4.686 1.00 98.56 72 ALA A N 1
ATOM 515 C CA . ALA A 1 72 ? -16.173 3.054 3.547 1.00 98.56 72 ALA A CA 1
ATOM 516 C C . ALA A 1 72 ? -14.665 3.044 3.253 1.00 98.56 72 ALA A C 1
ATOM 518 O O . ALA A 1 72 ? -14.271 2.937 2.097 1.00 98.56 72 ALA A O 1
ATOM 519 N N . ALA A 1 73 ? -13.829 3.087 4.296 1.00 98.69 73 ALA A N 1
ATOM 520 C CA . ALA A 1 73 ? -12.384 2.937 4.154 1.00 98.69 73 ALA A CA 1
ATOM 521 C C . ALA A 1 73 ? -12.016 1.582 3.518 1.00 98.69 73 ALA A C 1
ATOM 523 O O . ALA A 1 73 ? -11.250 1.540 2.563 1.00 98.69 73 ALA A O 1
ATOM 524 N N . ALA A 1 74 ? -12.616 0.479 3.976 1.00 98.75 74 ALA A N 1
ATOM 525 C CA . ALA A 1 74 ? -12.373 -0.844 3.402 1.00 98.75 74 ALA A CA 1
ATOM 526 C C . ALA A 1 74 ? -12.745 -0.911 1.910 1.00 98.75 74 ALA A C 1
ATOM 528 O O . ALA A 1 74 ? -11.973 -1.441 1.114 1.00 98.75 74 ALA A O 1
ATOM 529 N N . LEU A 1 75 ? -13.885 -0.331 1.515 1.00 98.81 75 LEU A N 1
ATOM 530 C CA . LEU A 1 75 ? -14.318 -0.282 0.114 1.00 98.81 75 LEU A CA 1
ATOM 531 C C . LEU A 1 75 ? -13.377 0.560 -0.758 1.00 98.81 75 LEU A C 1
ATOM 533 O O . LEU A 1 75 ? -13.030 0.142 -1.858 1.00 98.81 75 LEU A O 1
ATOM 537 N N . LEU A 1 76 ? -12.920 1.714 -0.263 1.00 98.81 76 LEU A N 1
ATOM 538 C CA . LEU A 1 76 ? -11.945 2.555 -0.966 1.00 98.81 76 LEU A CA 1
ATOM 539 C C . LEU A 1 76 ? -10.586 1.851 -1.110 1.00 98.81 76 LEU A C 1
ATOM 541 O O . LEU A 1 76 ? -9.977 1.901 -2.176 1.00 98.81 76 LEU A O 1
ATOM 545 N N . GLY A 1 77 ? -10.133 1.142 -0.073 1.00 98.75 77 GLY A N 1
ATOM 546 C CA . GLY A 1 77 ? -8.936 0.303 -0.136 1.00 98.75 77 GLY A CA 1
ATOM 547 C C . GLY A 1 77 ? -9.079 -0.880 -1.103 1.00 98.75 77 GLY A C 1
ATOM 548 O O . GLY A 1 77 ? -8.146 -1.191 -1.839 1.00 98.75 77 GLY A O 1
ATOM 549 N N . ALA A 1 78 ? -10.253 -1.511 -1.175 1.00 98.81 78 ALA A N 1
ATOM 550 C CA . ALA A 1 78 ? -10.531 -2.551 -2.167 1.00 98.81 78 ALA A CA 1
ATOM 551 C C . ALA A 1 78 ? -10.540 -1.988 -3.600 1.00 98.81 78 ALA A C 1
ATOM 553 O O . ALA A 1 78 ? -9.987 -2.606 -4.509 1.00 98.81 78 ALA A O 1
ATOM 554 N N . ALA A 1 79 ? -11.094 -0.787 -3.797 1.00 98.75 79 ALA A N 1
ATOM 555 C CA . ALA A 1 79 ? -11.040 -0.084 -5.076 1.00 98.75 79 ALA A CA 1
ATOM 556 C C . ALA A 1 79 ? -9.594 0.255 -5.486 1.00 98.75 79 ALA A C 1
ATOM 558 O O . ALA A 1 79 ? -9.247 0.093 -6.653 1.00 98.75 79 ALA A O 1
ATOM 559 N N . PHE A 1 80 ? -8.731 0.638 -4.535 1.00 98.75 80 PHE A N 1
ATOM 560 C CA . PHE A 1 80 ? -7.291 0.791 -4.778 1.00 98.75 80 PHE A CA 1
ATOM 561 C C . PHE A 1 80 ? -6.660 -0.510 -5.296 1.00 98.75 80 PHE A C 1
ATOM 563 O O . PHE A 1 80 ? -5.921 -0.473 -6.274 1.00 98.75 80 PHE A O 1
ATOM 570 N N . LEU A 1 81 ? -6.971 -1.665 -4.694 1.00 98.81 81 LEU A N 1
ATOM 571 C CA . LEU A 1 81 ? -6.428 -2.958 -5.136 1.00 98.81 81 LEU A CA 1
ATOM 572 C C . LEU A 1 81 ? -6.892 -3.330 -6.550 1.00 98.81 81 LEU A C 1
ATOM 574 O O . LEU A 1 81 ? -6.084 -3.783 -7.361 1.00 98.81 81 LEU A O 1
ATOM 578 N N . ALA A 1 82 ? -8.167 -3.095 -6.870 1.00 98.69 82 ALA A N 1
ATOM 579 C CA . ALA A 1 82 ? -8.692 -3.305 -8.219 1.00 98.69 82 ALA A CA 1
ATOM 580 C C . ALA A 1 82 ? -8.001 -2.385 -9.241 1.00 98.69 82 ALA A C 1
ATOM 582 O O . ALA A 1 82 ? -7.550 -2.841 -10.293 1.00 98.69 82 ALA A O 1
ATOM 583 N N . GLY A 1 83 ? -7.841 -1.103 -8.904 1.00 98.50 83 GLY A N 1
ATOM 584 C CA . GLY A 1 83 ? -7.097 -0.153 -9.726 1.00 98.50 83 GLY A CA 1
ATOM 585 C C . GLY A 1 83 ? -5.614 -0.508 -9.856 1.00 98.50 83 GLY A C 1
ATOM 586 O O . GLY A 1 83 ? -5.005 -0.246 -10.891 1.00 98.50 83 GLY A O 1
ATOM 587 N N . GLN A 1 84 ? -5.010 -1.139 -8.847 1.00 98.38 84 GLN A N 1
ATOM 588 C CA . GLN A 1 84 ? -3.626 -1.610 -8.906 1.00 98.38 84 GLN A CA 1
ATOM 589 C C . GLN A 1 84 ? -3.474 -2.815 -9.843 1.00 98.38 84 GLN A C 1
ATOM 591 O O . GLN A 1 84 ? -2.537 -2.849 -10.641 1.00 98.38 84 GLN A O 1
ATOM 596 N N . ALA A 1 85 ? -4.421 -3.756 -9.821 1.00 98.00 85 ALA A N 1
ATOM 597 C CA . ALA A 1 85 ? -4.468 -4.847 -10.792 1.00 98.00 85 ALA A CA 1
ATOM 598 C C . ALA A 1 85 ? -4.629 -4.319 -12.228 1.00 98.00 85 ALA A C 1
ATOM 600 O O . ALA A 1 85 ? -3.949 -4.782 -13.145 1.00 98.00 85 ALA A O 1
ATOM 601 N N . TRP A 1 86 ? -5.460 -3.290 -12.419 1.00 98.19 86 TRP A N 1
ATOM 602 C CA . TRP A 1 86 ? -5.592 -2.614 -13.709 1.00 98.19 86 TRP A CA 1
ATOM 603 C C . TRP A 1 86 ? -4.303 -1.894 -14.128 1.00 98.19 86 TRP A C 1
ATOM 605 O O . TRP A 1 86 ? -3.919 -1.949 -15.296 1.00 98.19 86 TRP A O 1
ATOM 615 N N . ALA A 1 87 ? -3.593 -1.256 -13.192 1.00 97.56 87 ALA A N 1
ATOM 616 C CA . ALA A 1 87 ? -2.300 -0.627 -13.461 1.00 97.56 87 ALA A CA 1
ATOM 617 C C . ALA A 1 87 ? -1.265 -1.648 -13.961 1.00 97.56 87 ALA A C 1
ATOM 619 O O . ALA A 1 87 ? -0.540 -1.372 -14.913 1.00 97.56 87 ALA A O 1
ATOM 620 N N . TRP A 1 88 ? -1.228 -2.843 -13.365 1.00 97.25 88 TRP A N 1
ATOM 621 C CA . TRP A 1 88 ? -0.345 -3.929 -13.796 1.00 97.25 88 TRP A CA 1
ATOM 622 C C . TRP A 1 88 ? -0.623 -4.399 -15.221 1.00 97.25 88 TRP A C 1
ATOM 624 O O . TRP A 1 88 ? 0.325 -4.654 -15.958 1.00 97.25 88 TRP A O 1
ATOM 634 N N . GLN A 1 89 ? -1.894 -4.482 -15.616 1.00 95.75 89 GLN A N 1
ATOM 635 C CA . GLN A 1 89 ? -2.282 -4.827 -16.987 1.00 95.75 89 GLN A CA 1
ATOM 636 C C . GLN A 1 89 ? -1.968 -3.684 -17.961 1.00 95.75 89 GLN A C 1
ATOM 638 O O . GLN A 1 89 ? -1.438 -3.915 -19.044 1.00 95.75 89 GLN A O 1
ATOM 643 N N . SER A 1 90 ? -2.236 -2.444 -17.547 1.00 95.62 90 SER A N 1
ATOM 644 C CA . SER A 1 90 ? -2.038 -1.241 -18.364 1.00 95.62 90 SER A CA 1
ATOM 645 C C . SER A 1 90 ? -0.569 -0.923 -18.640 1.00 95.62 90 SER A C 1
ATOM 647 O O . SER A 1 90 ? -0.285 -0.200 -19.589 1.00 95.62 90 SER A O 1
ATOM 649 N N . LEU A 1 91 ? 0.365 -1.434 -17.827 1.00 94.38 91 LEU A N 1
ATOM 650 C CA . LEU A 1 91 ? 1.795 -1.273 -18.092 1.00 94.38 91 LEU A CA 1
ATOM 651 C C . LEU A 1 91 ? 2.216 -1.992 -19.385 1.00 94.38 91 LEU A C 1
ATOM 653 O O . LEU A 1 91 ? 3.144 -1.544 -20.049 1.00 94.38 91 LEU A O 1
ATOM 657 N N . GLY A 1 92 ? 1.555 -3.101 -19.738 1.00 92.19 92 GLY A N 1
ATOM 658 C CA . GLY A 1 92 ? 1.835 -3.853 -20.967 1.00 92.19 92 GLY A CA 1
ATOM 659 C C . GLY A 1 92 ? 3.213 -4.529 -21.023 1.00 92.19 92 GLY A C 1
ATOM 660 O O . GLY A 1 92 ? 3.598 -5.031 -22.076 1.00 92.19 92 GLY A O 1
ATOM 661 N N . LEU A 1 93 ? 3.957 -4.553 -19.914 1.00 92.50 93 LEU A N 1
ATOM 662 C CA . LEU A 1 93 ? 5.284 -5.164 -19.804 1.00 92.50 93 LEU A CA 1
ATOM 663 C C . LEU A 1 93 ? 5.240 -6.357 -18.854 1.00 92.50 93 LEU A C 1
ATOM 665 O O . LEU A 1 93 ? 4.526 -6.340 -17.859 1.00 92.50 93 LEU A O 1
ATOM 669 N N . ALA A 1 94 ? 6.034 -7.387 -19.127 1.00 92.81 94 ALA A N 1
ATOM 670 C CA . ALA A 1 94 ? 6.200 -8.488 -18.190 1.00 92.81 94 ALA A CA 1
ATOM 671 C C . ALA A 1 94 ? 7.163 -8.090 -17.062 1.00 92.81 94 ALA A C 1
ATOM 673 O O . ALA A 1 94 ? 8.034 -7.235 -17.228 1.00 92.81 94 ALA A O 1
ATOM 674 N N . LEU A 1 95 ? 7.079 -8.781 -15.923 1.00 91.94 95 LEU A N 1
ATOM 675 C CA . LEU A 1 95 ? 8.054 -8.635 -14.835 1.00 91.94 95 LEU A CA 1
ATOM 676 C C . LEU A 1 95 ? 9.496 -8.897 -15.310 1.00 91.94 95 LEU A C 1
ATOM 678 O O . LEU A 1 95 ? 10.430 -8.275 -14.814 1.00 91.94 95 LEU A O 1
ATOM 682 N N . SER A 1 96 ? 9.670 -9.776 -16.300 1.00 92.38 96 SER A N 1
ATOM 683 C CA . SER A 1 96 ? 10.957 -10.117 -16.915 1.00 92.38 96 SER A CA 1
ATOM 684 C C . SER A 1 96 ? 11.418 -9.150 -18.013 1.00 92.38 96 SER A C 1
ATOM 686 O O . SER A 1 96 ? 12.510 -9.335 -18.542 1.00 92.38 96 SER A O 1
ATOM 688 N N . SER A 1 97 ? 10.637 -8.119 -18.361 1.00 93.25 97 SER A N 1
ATOM 689 C CA . SER A 1 97 ? 10.975 -7.178 -19.444 1.00 93.25 97 SER A CA 1
ATOM 690 C C . SER A 1 97 ? 12.178 -6.277 -19.137 1.00 93.25 97 SER A C 1
ATOM 692 O O . SER A 1 97 ? 12.669 -5.596 -20.031 1.00 93.25 97 SER A O 1
ATOM 694 N N . GLY A 1 98 ? 12.658 -6.258 -17.893 1.00 93.81 98 GLY A N 1
ATOM 695 C CA . GLY A 1 98 ? 13.872 -5.553 -17.495 1.00 93.81 98 GLY A CA 1
ATOM 696 C C . GLY A 1 98 ? 13.843 -5.106 -16.032 1.00 93.81 98 GLY A C 1
ATOM 697 O O . GLY A 1 98 ? 12.817 -5.249 -15.359 1.00 93.81 98 GLY A O 1
ATOM 698 N N . PRO A 1 99 ? 14.945 -4.525 -15.526 1.00 94.50 99 PRO A N 1
ATOM 699 C CA . PRO A 1 99 ? 15.064 -4.129 -14.122 1.00 94.50 99 PRO A CA 1
ATOM 700 C C . PRO A 1 99 ? 13.987 -3.130 -13.696 1.00 94.50 99 PRO A C 1
ATOM 702 O O . PRO A 1 99 ? 13.387 -3.288 -12.635 1.00 94.50 99 PRO A O 1
ATOM 705 N N . ALA A 1 100 ? 13.694 -2.136 -14.539 1.00 94.38 100 ALA A N 1
ATOM 706 C CA . ALA A 1 100 ? 12.688 -1.124 -14.242 1.00 94.38 100 ALA A CA 1
ATOM 707 C C . ALA A 1 100 ? 11.298 -1.754 -14.031 1.00 94.38 100 ALA A C 1
ATOM 709 O O . ALA A 1 100 ? 10.642 -1.485 -13.021 1.00 94.38 100 ALA A O 1
ATOM 710 N N . ALA A 1 101 ? 10.868 -2.635 -14.945 1.00 95.56 101 ALA A N 1
ATOM 711 C CA . ALA A 1 101 ? 9.594 -3.345 -14.837 1.00 95.56 101 ALA A CA 1
ATOM 712 C C . ALA A 1 101 ? 9.562 -4.248 -13.593 1.00 95.56 101 ALA A C 1
ATOM 714 O O . ALA A 1 101 ? 8.591 -4.222 -12.836 1.00 95.56 101 ALA A O 1
ATOM 715 N N . ALA A 1 102 ? 10.646 -4.983 -13.325 1.00 95.88 102 ALA A N 1
ATOM 716 C CA . ALA A 1 102 ? 10.757 -5.836 -12.146 1.00 95.88 102 ALA A CA 1
ATOM 717 C C . ALA A 1 102 ? 10.577 -5.049 -10.837 1.00 95.88 102 ALA A C 1
ATOM 719 O O . ALA A 1 102 ? 9.775 -5.443 -9.989 1.00 95.88 102 ALA A O 1
ATOM 720 N N . PHE A 1 103 ? 11.255 -3.905 -10.680 1.00 96.44 103 PHE A N 1
ATOM 721 C CA . PHE A 1 103 ? 11.100 -3.064 -9.488 1.00 96.44 103 PHE A CA 1
ATOM 722 C C . PHE A 1 103 ? 9.702 -2.464 -9.365 1.00 96.44 103 PHE A C 1
ATOM 724 O O . PHE A 1 103 ? 9.171 -2.422 -8.254 1.00 96.44 103 PHE A O 1
ATOM 731 N N . PHE A 1 104 ? 9.084 -2.048 -10.475 1.00 97.06 104 PHE A N 1
ATOM 732 C CA . PHE A 1 104 ? 7.692 -1.604 -10.465 1.00 97.06 104 PHE A CA 1
ATOM 733 C C . PHE A 1 104 ? 6.767 -2.691 -9.902 1.00 97.06 104 PHE A C 1
ATOM 735 O O . PHE A 1 104 ? 6.007 -2.425 -8.965 1.00 97.06 104 PHE A O 1
ATOM 742 N N . TYR A 1 105 ? 6.860 -3.923 -10.411 1.00 97.81 105 TYR A N 1
ATOM 743 C CA . TYR A 1 105 ? 6.016 -5.026 -9.952 1.00 97.81 105 TYR A CA 1
ATOM 744 C C . TYR A 1 105 ? 6.308 -5.441 -8.511 1.00 97.81 105 TYR A C 1
ATOM 746 O O . TYR A 1 105 ? 5.371 -5.654 -7.749 1.00 97.81 105 TYR A O 1
ATOM 754 N N . VAL A 1 106 ? 7.576 -5.529 -8.102 1.00 98.12 106 VAL A N 1
ATOM 755 C CA . VAL A 1 106 ? 7.930 -5.952 -6.738 1.00 98.12 106 VAL A CA 1
ATOM 756 C C . VAL A 1 106 ? 7.516 -4.902 -5.706 1.00 98.12 106 VAL A C 1
ATOM 758 O O . VAL A 1 106 ? 6.854 -5.250 -4.730 1.00 98.12 106 VAL A O 1
ATOM 761 N N . LEU A 1 107 ? 7.835 -3.619 -5.919 1.00 98.19 107 LEU A N 1
ATOM 762 C CA . LEU A 1 107 ? 7.472 -2.555 -4.973 1.00 98.19 107 LEU A CA 1
ATOM 763 C C . LEU A 1 107 ? 5.952 -2.418 -4.836 1.00 98.19 107 LEU A C 1
ATOM 765 O O . LEU A 1 107 ? 5.431 -2.391 -3.719 1.00 98.19 107 LEU A O 1
ATOM 769 N N . THR A 1 108 ? 5.232 -2.358 -5.960 1.00 98.19 108 THR A N 1
ATOM 770 C CA . THR A 1 108 ? 3.768 -2.205 -5.935 1.00 98.19 108 THR A CA 1
ATOM 771 C C . THR A 1 108 ? 3.055 -3.487 -5.515 1.00 98.19 108 THR A C 1
ATOM 773 O O . THR A 1 108 ? 2.038 -3.413 -4.834 1.00 98.19 108 THR A O 1
ATOM 776 N N . GLY A 1 109 ? 3.591 -4.661 -5.855 1.00 98.38 109 GLY A N 1
ATOM 777 C CA . GLY A 1 109 ? 3.055 -5.968 -5.474 1.00 98.38 109 GLY A CA 1
ATOM 778 C C . GLY A 1 109 ? 3.152 -6.231 -3.978 1.00 98.38 109 GLY A C 1
ATOM 779 O O . GLY A 1 109 ? 2.152 -6.568 -3.344 1.00 98.38 109 GLY A O 1
ATOM 780 N N . VAL A 1 110 ? 4.329 -6.004 -3.384 1.00 98.62 110 VAL A N 1
ATOM 781 C CA . VAL A 1 110 ? 4.508 -6.119 -1.930 1.00 98.62 110 VAL A CA 1
ATOM 782 C C . VAL A 1 110 ? 3.620 -5.109 -1.204 1.00 98.62 110 VAL A C 1
ATOM 784 O O . VAL A 1 110 ? 2.995 -5.458 -0.203 1.00 98.62 110 VAL A O 1
ATOM 787 N N . HIS A 1 111 ? 3.498 -3.879 -1.713 1.00 98.69 111 HIS A N 1
ATOM 788 C CA . HIS A 1 111 ? 2.598 -2.875 -1.135 1.00 98.69 111 HIS A CA 1
ATOM 789 C C . HIS A 1 111 ? 1.133 -3.312 -1.201 1.00 98.69 111 HIS A C 1
ATOM 791 O O . HIS A 1 111 ? 0.463 -3.339 -0.169 1.00 98.69 111 HIS A O 1
ATOM 797 N N . ALA A 1 112 ? 0.666 -3.754 -2.370 1.00 98.69 112 ALA A N 1
ATOM 798 C CA . ALA A 1 112 ? -0.692 -4.249 -2.565 1.00 98.69 112 ALA A CA 1
ATOM 799 C C . ALA A 1 112 ? -1.019 -5.434 -1.641 1.00 98.69 112 ALA A C 1
ATOM 801 O O . ALA A 1 112 ? -2.114 -5.488 -1.084 1.00 98.69 112 ALA A O 1
ATOM 802 N N . ALA A 1 113 ? -0.068 -6.345 -1.407 1.00 98.62 113 ALA A N 1
ATOM 803 C CA . ALA A 1 113 ? -0.248 -7.452 -0.468 1.00 98.62 113 ALA A CA 1
ATOM 804 C C . ALA A 1 113 ? -0.501 -6.962 0.970 1.00 98.62 113 ALA A C 1
ATOM 806 O O . ALA A 1 113 ? -1.414 -7.445 1.643 1.00 98.62 113 ALA A O 1
ATOM 807 N N . HIS A 1 114 ? 0.248 -5.958 1.437 1.00 98.62 114 HIS A N 1
ATOM 808 C CA . HIS A 1 114 ? 0.014 -5.382 2.762 1.00 98.62 114 HIS A CA 1
ATOM 809 C C . HIS A 1 114 ? -1.284 -4.560 2.815 1.00 98.62 114 HIS A C 1
ATOM 811 O O . HIS A 1 114 ? -2.012 -4.621 3.809 1.00 98.62 114 HIS A O 1
ATOM 817 N N . VAL A 1 115 ? -1.631 -3.847 1.735 1.00 98.75 115 VAL A N 1
ATOM 818 C CA . VAL A 1 115 ? -2.929 -3.165 1.610 1.00 98.75 115 VAL A CA 1
ATOM 819 C C . VAL A 1 115 ? -4.080 -4.162 1.703 1.00 98.75 115 VAL A C 1
ATOM 821 O O . VAL A 1 115 ? -5.034 -3.885 2.421 1.00 98.75 115 VAL A O 1
ATOM 824 N N . ALA A 1 116 ? -3.989 -5.342 1.086 1.00 98.75 116 ALA A N 1
ATOM 825 C CA . ALA A 1 116 ? -5.007 -6.385 1.223 1.00 98.75 116 ALA A CA 1
ATOM 826 C C . ALA A 1 116 ? -5.203 -6.823 2.687 1.00 98.75 116 ALA A C 1
ATOM 828 O O . ALA A 1 116 ? -6.339 -6.895 3.163 1.00 98.75 116 ALA A O 1
ATOM 829 N N . GLY A 1 117 ? -4.111 -7.020 3.436 1.00 98.31 117 GLY A N 1
ATOM 830 C CA . GLY A 1 117 ? -4.176 -7.278 4.880 1.00 98.31 117 GLY A CA 1
ATOM 831 C C . GLY A 1 117 ? -4.822 -6.128 5.664 1.00 98.31 117 GLY A C 1
ATOM 832 O O . GLY A 1 117 ? -5.666 -6.351 6.535 1.00 98.31 117 GLY A O 1
ATOM 833 N N . GLY A 1 118 ? -4.495 -4.882 5.314 1.00 98.31 118 GLY A N 1
ATOM 834 C CA . GLY A 1 118 ? -5.117 -3.696 5.896 1.00 98.31 118 GLY A CA 1
ATOM 835 C C . GLY A 1 118 ? -6.618 -3.589 5.589 1.00 98.31 118 GLY A C 1
ATOM 836 O O . GLY A 1 118 ? -7.400 -3.307 6.493 1.00 98.31 118 GLY A O 1
ATOM 837 N N . VAL A 1 119 ? -7.044 -3.887 4.355 1.00 98.75 119 VAL A N 1
ATOM 838 C CA . VAL A 1 119 ? -8.459 -3.899 3.946 1.00 98.75 119 VAL A CA 1
ATOM 839 C C . VAL A 1 119 ? -9.229 -4.927 4.764 1.00 98.75 119 VAL A C 1
ATOM 841 O O . VAL A 1 119 ? -10.304 -4.610 5.272 1.00 98.75 119 VAL A O 1
ATOM 844 N N . ALA A 1 120 ? -8.667 -6.122 4.966 1.00 98.50 120 ALA A N 1
ATOM 845 C CA . ALA A 1 120 ? -9.274 -7.137 5.822 1.00 98.50 120 ALA A CA 1
ATOM 846 C C . ALA A 1 120 ? -9.445 -6.636 7.269 1.00 98.50 120 ALA A C 1
ATOM 848 O O . ALA A 1 120 ? -10.512 -6.806 7.863 1.00 98.50 120 ALA A O 1
ATOM 849 N N . ALA A 1 121 ? -8.443 -5.946 7.826 1.00 97.88 121 ALA A N 1
ATOM 850 C CA . ALA A 1 121 ? -8.537 -5.346 9.157 1.00 97.88 121 ALA A CA 1
ATOM 851 C C . ALA A 1 121 ? -9.584 -4.217 9.232 1.00 97.88 121 ALA A C 1
ATOM 853 O O . ALA A 1 121 ? -10.308 -4.107 10.225 1.00 97.88 121 ALA A O 1
ATOM 854 N N . LEU A 1 122 ? -9.703 -3.380 8.197 1.00 98.50 122 LEU A N 1
ATOM 855 C CA . LEU A 1 122 ? -10.735 -2.341 8.118 1.00 98.50 122 LEU A CA 1
ATOM 856 C C . LEU A 1 122 ? -12.141 -2.946 8.014 1.00 98.50 122 LEU A C 1
ATOM 858 O O . LEU A 1 122 ? -13.040 -2.533 8.749 1.00 98.50 122 LEU A O 1
ATOM 862 N N . ALA A 1 123 ? -12.318 -3.961 7.165 1.00 98.31 123 ALA A N 1
ATOM 863 C CA . ALA A 1 123 ? -13.571 -4.694 7.024 1.00 98.31 123 ALA A CA 1
ATOM 864 C C . ALA A 1 123 ? -13.974 -5.349 8.353 1.00 98.31 123 ALA A C 1
ATOM 866 O O . ALA A 1 123 ? -15.111 -5.193 8.795 1.00 98.31 123 ALA A O 1
ATOM 867 N N . TRP A 1 124 ? -13.028 -5.971 9.063 1.00 97.69 124 TRP A N 1
ATOM 868 C CA . TRP A 1 124 ? -13.271 -6.519 10.398 1.00 97.69 124 TRP A CA 1
ATOM 869 C C . TRP A 1 124 ? -13.758 -5.452 11.388 1.00 97.69 124 TRP A C 1
ATOM 871 O O . TRP A 1 124 ? -14.745 -5.649 12.100 1.00 97.69 124 TRP A O 1
ATOM 881 N N . ASN A 1 125 ? -13.107 -4.284 11.409 1.00 97.69 125 ASN A N 1
ATOM 882 C CA . ASN A 1 125 ? -13.512 -3.170 12.267 1.00 97.69 125 ASN A CA 1
ATOM 883 C C . ASN A 1 125 ? -14.868 -2.560 11.870 1.00 97.69 125 ASN A C 1
ATOM 885 O O . ASN A 1 125 ? -15.509 -1.940 12.713 1.00 97.69 125 ASN A O 1
ATOM 889 N N . SER A 1 126 ? -15.350 -2.761 10.640 1.00 97.38 126 SER A N 1
ATOM 890 C CA . SER A 1 126 ? -16.695 -2.317 10.248 1.00 97.38 126 SER A CA 1
ATOM 891 C C . SER A 1 126 ? -17.819 -3.085 10.953 1.00 97.38 126 SER A C 1
ATOM 893 O O . SER A 1 126 ? -18.910 -2.545 11.113 1.00 97.38 126 SER A O 1
ATOM 895 N N . TRP A 1 127 ? -17.547 -4.307 11.424 1.00 95.56 127 TRP A N 1
ATOM 896 C CA . TRP A 1 127 ? -18.526 -5.153 12.118 1.00 95.56 127 TRP A CA 1
ATOM 897 C C . TRP A 1 127 ? -18.217 -5.329 13.605 1.00 95.56 127 TRP A C 1
ATOM 899 O O . TRP A 1 127 ? -19.126 -5.410 14.426 1.00 95.56 127 TRP A O 1
ATOM 909 N N . ARG A 1 128 ? -16.931 -5.428 13.962 1.00 94.81 128 ARG A N 1
ATOM 910 C CA . ARG A 1 128 ? -16.465 -5.810 15.306 1.00 94.81 128 ARG A CA 1
ATOM 911 C C . ARG A 1 128 ? -15.346 -4.898 15.811 1.00 94.81 128 ARG A C 1
ATOM 913 O O . ARG A 1 128 ? -14.323 -5.368 16.310 1.00 94.81 128 ARG A O 1
ATOM 920 N N . ALA A 1 129 ? -15.525 -3.582 15.682 1.00 95.56 129 ALA A N 1
ATOM 921 C CA . ALA A 1 129 ? -14.570 -2.606 16.202 1.00 95.56 129 ALA A CA 1
ATOM 922 C C . ALA A 1 129 ? -14.384 -2.730 17.723 1.00 95.56 129 ALA A C 1
ATOM 924 O O . ALA A 1 129 ? -15.331 -2.647 18.502 1.00 95.56 129 ALA A O 1
ATOM 925 N N . THR A 1 130 ? -13.128 -2.828 18.149 1.00 95.94 130 THR A N 1
ATOM 926 C CA . THR A 1 130 ? -12.710 -2.705 19.549 1.00 95.94 130 THR A CA 1
ATOM 927 C C . THR A 1 130 ? -11.679 -1.580 19.683 1.00 95.94 130 THR A C 1
ATOM 929 O O . THR A 1 130 ? -11.021 -1.229 18.699 1.00 95.94 130 THR A O 1
ATOM 932 N N . PRO A 1 131 ? -11.461 -1.015 20.885 1.00 93.94 131 PRO A N 1
ATOM 933 C CA . PRO A 1 131 ? -10.416 -0.008 21.085 1.00 93.94 131 PRO A CA 1
ATOM 934 C C . PRO A 1 131 ? -9.017 -0.481 20.653 1.00 93.94 131 PRO A C 1
ATOM 936 O O . PRO A 1 131 ? -8.248 0.300 20.106 1.00 93.94 131 PRO A O 1
ATOM 939 N N . GLY A 1 132 ? -8.702 -1.769 20.843 1.00 94.56 132 GLY A N 1
ATOM 940 C CA . GLY A 1 132 ? -7.440 -2.367 20.396 1.00 94.56 132 GLY A CA 1
ATOM 941 C C . GLY A 1 132 ? -7.342 -2.520 18.883 1.00 94.56 132 GLY A C 1
ATOM 942 O O . GLY A 1 132 ? -6.387 -2.042 18.277 1.00 94.56 132 GLY A O 1
ATOM 943 N N . SER A 1 133 ? -8.346 -3.142 18.263 1.00 95.50 133 SER A N 1
ATOM 944 C CA . SER A 1 133 ? -8.336 -3.393 16.817 1.00 95.50 133 SER A CA 1
ATOM 945 C C . SER A 1 133 ? -8.373 -2.106 15.993 1.00 95.50 133 SER A C 1
ATOM 947 O O . SER A 1 133 ? -7.729 -2.037 14.952 1.00 95.50 133 SER A O 1
ATOM 949 N N . THR A 1 134 ? -9.083 -1.076 16.462 1.00 96.38 134 THR A N 1
ATOM 950 C CA . THR A 1 134 ? -9.153 0.226 15.783 1.00 96.38 134 THR A CA 1
ATOM 951 C C . THR A 1 134 ? -7.861 1.027 15.928 1.00 96.38 134 THR A C 1
ATOM 953 O O . THR A 1 134 ? -7.425 1.641 14.957 1.00 96.38 134 THR A O 1
ATOM 956 N N . ALA A 1 135 ? -7.213 0.994 17.100 1.00 96.12 135 ALA A N 1
ATOM 957 C CA . ALA A 1 135 ? -5.907 1.625 17.299 1.00 96.12 135 ALA A CA 1
ATOM 958 C C . ALA A 1 135 ? -4.836 0.987 16.401 1.00 96.12 135 ALA A C 1
ATOM 960 O O . ALA A 1 135 ? -4.124 1.698 15.693 1.00 96.12 135 ALA A O 1
ATOM 961 N N . ALA A 1 136 ? -4.780 -0.348 16.374 1.00 97.50 136 ALA A N 1
ATOM 962 C CA . ALA A 1 136 ? -3.851 -1.087 15.528 1.00 97.50 136 ALA A CA 1
ATOM 963 C C . ALA A 1 136 ? -4.106 -0.848 14.030 1.00 97.50 136 ALA A C 1
ATOM 965 O O . ALA A 1 136 ? -3.177 -0.517 13.295 1.00 97.50 136 ALA A O 1
ATOM 966 N N . ALA A 1 137 ? -5.366 -0.953 13.586 1.00 97.75 137 ALA A N 1
ATOM 967 C CA . ALA A 1 137 ? -5.731 -0.742 12.187 1.00 97.75 137 ALA A CA 1
ATOM 968 C C . ALA A 1 137 ? -5.418 0.681 11.714 1.00 97.75 137 ALA A C 1
ATOM 970 O O . ALA A 1 137 ? -4.911 0.839 10.610 1.00 97.75 137 ALA A O 1
ATOM 971 N N . ARG A 1 138 ? -5.656 1.708 12.545 1.00 98.12 138 ARG A N 1
ATOM 972 C CA . ARG A 1 138 ? -5.307 3.097 12.206 1.00 98.12 138 ARG A CA 1
ATOM 973 C C . ARG A 1 138 ? -3.803 3.252 11.965 1.00 98.12 138 ARG A C 1
ATOM 975 O O . ARG A 1 138 ? -3.415 3.740 10.908 1.00 98.12 138 ARG A O 1
ATOM 982 N N . ILE A 1 139 ? -2.965 2.818 12.912 1.00 98.38 139 ILE A N 1
ATOM 983 C CA . ILE A 1 139 ? -1.495 2.918 12.798 1.00 98.38 139 ILE A CA 1
ATOM 984 C C . ILE A 1 139 ? -1.010 2.217 11.527 1.00 98.38 139 ILE A C 1
ATOM 986 O O . ILE A 1 139 ? -0.291 2.805 10.717 1.00 98.38 139 ILE A O 1
ATOM 990 N N . TYR A 1 140 ? -1.447 0.974 11.328 1.00 98.38 140 TYR A N 1
ATOM 991 C CA . TYR A 1 140 ? -1.046 0.169 10.183 1.00 98.38 140 TYR A CA 1
ATOM 992 C C . TYR A 1 140 ? -1.501 0.790 8.851 1.00 98.38 140 TYR A C 1
ATOM 994 O O . TYR A 1 140 ? -0.699 0.930 7.929 1.00 98.38 140 TYR A O 1
ATOM 1002 N N . TRP A 1 141 ? -2.756 1.247 8.763 1.00 98.62 141 TRP A N 1
ATOM 1003 C CA . TRP A 1 141 ? -3.320 1.822 7.538 1.00 98.62 141 TRP A CA 1
ATOM 1004 C C . TRP A 1 141 ? -2.652 3.142 7.133 1.00 98.62 141 TRP A C 1
ATOM 1006 O O . TRP A 1 141 ? -2.318 3.329 5.964 1.00 98.62 141 TRP A O 1
ATOM 1016 N N . HIS A 1 142 ? -2.376 4.040 8.085 1.00 98.56 142 HIS A N 1
ATOM 1017 C CA . HIS A 1 142 ? -1.633 5.270 7.782 1.00 98.56 142 HIS A CA 1
ATOM 1018 C C . HIS A 1 142 ? -0.174 4.994 7.411 1.00 98.56 142 HIS A C 1
ATOM 1020 O O . HIS A 1 142 ? 0.364 5.679 6.542 1.00 98.56 142 HIS A O 1
ATOM 1026 N N . THR A 1 143 ? 0.446 3.961 7.996 1.00 98.62 143 THR A N 1
ATOM 1027 C CA . THR A 1 143 ? 1.788 3.518 7.581 1.00 98.62 143 THR A CA 1
ATOM 1028 C C . THR A 1 143 ? 1.778 3.082 6.112 1.00 98.62 143 THR A C 1
ATOM 1030 O O . THR A 1 143 ? 2.646 3.493 5.347 1.00 98.62 143 THR A O 1
ATOM 1033 N N . LEU A 1 144 ? 0.768 2.314 5.684 1.00 98.62 144 LEU A N 1
ATOM 1034 C CA . LEU A 1 144 ? 0.612 1.896 4.285 1.00 98.62 144 LEU A CA 1
ATOM 1035 C C . LEU A 1 144 ? 0.402 3.067 3.326 1.00 98.62 144 LEU A C 1
ATOM 1037 O O . LEU A 1 144 ? 0.986 3.075 2.242 1.00 98.62 144 LEU A O 1
ATOM 1041 N N . GLY A 1 145 ? -0.403 4.056 3.722 1.00 98.69 145 GLY A N 1
ATOM 1042 C CA . GLY A 1 145 ? -0.582 5.288 2.953 1.00 98.69 145 GLY A CA 1
ATOM 1043 C C . GLY A 1 145 ? 0.724 6.072 2.808 1.00 98.69 145 GLY A C 1
ATOM 1044 O O . GLY A 1 145 ? 1.073 6.486 1.706 1.00 98.69 145 GLY A O 1
ATOM 1045 N N . GLY A 1 146 ? 1.494 6.215 3.890 1.00 98.50 146 GLY A N 1
ATOM 1046 C CA . GLY A 1 146 ? 2.814 6.852 3.852 1.00 98.50 146 GLY A CA 1
ATOM 1047 C C . GLY A 1 146 ? 3.805 6.107 2.953 1.00 98.50 146 GLY A C 1
ATOM 1048 O O . GLY A 1 146 ? 4.463 6.721 2.115 1.00 98.50 146 GLY A O 1
ATOM 1049 N N . LEU A 1 147 ? 3.860 4.776 3.062 1.00 98.50 147 LEU A N 1
ATOM 1050 C CA . LEU A 1 147 ? 4.691 3.937 2.196 1.00 98.50 147 LEU A CA 1
ATOM 1051 C C . LEU A 1 147 ? 4.283 4.036 0.726 1.00 98.50 147 LEU A C 1
ATOM 1053 O O . LEU A 1 147 ? 5.161 4.058 -0.130 1.00 98.50 147 LEU A O 1
ATOM 1057 N N . TRP A 1 148 ? 2.986 4.152 0.422 1.00 98.69 148 TRP A N 1
ATOM 1058 C CA . TRP A 1 148 ? 2.531 4.370 -0.952 1.00 98.69 148 TRP A CA 1
ATOM 1059 C C . TRP A 1 148 ? 3.111 5.653 -1.541 1.00 98.69 148 TRP A C 1
ATOM 1061 O O . TRP A 1 148 ? 3.589 5.637 -2.669 1.00 98.69 148 TRP A O 1
ATOM 1071 N N . MET A 1 149 ? 3.126 6.748 -0.775 1.00 98.56 149 MET A N 1
ATOM 1072 C CA . MET A 1 149 ? 3.711 8.009 -1.239 1.00 98.56 149 MET A CA 1
ATOM 1073 C C . MET A 1 149 ? 5.207 7.861 -1.520 1.00 98.56 149 MET A C 1
ATOM 1075 O O . MET A 1 149 ? 5.686 8.346 -2.541 1.00 98.56 149 MET A O 1
ATOM 1079 N N . VAL A 1 150 ? 5.938 7.139 -0.664 1.00 98.12 150 VAL A N 1
ATOM 1080 C CA . VAL A 1 150 ? 7.359 6.834 -0.895 1.00 98.12 150 VAL A CA 1
ATOM 1081 C C . VAL A 1 150 ? 7.539 5.995 -2.161 1.00 98.12 150 VAL A C 1
ATOM 1083 O O . VAL A 1 150 ? 8.354 6.348 -3.009 1.00 98.12 150 VAL A O 1
ATOM 1086 N N . VAL A 1 151 ? 6.756 4.925 -2.328 1.00 98.12 151 VAL A N 1
ATOM 1087 C CA . VAL A 1 151 ? 6.788 4.074 -3.526 1.00 98.12 151 VAL A CA 1
ATOM 1088 C C . VAL A 1 151 ? 6.473 4.892 -4.776 1.00 98.12 151 VAL A C 1
ATOM 1090 O O . VAL A 1 151 ? 7.229 4.832 -5.738 1.00 98.12 151 VAL A O 1
ATOM 1093 N N . LEU A 1 152 ? 5.413 5.701 -4.767 1.00 97.88 152 LEU A N 1
ATOM 1094 C CA . LEU A 1 152 ? 5.028 6.537 -5.901 1.00 97.88 152 LEU A CA 1
ATOM 1095 C C . LEU A 1 152 ? 6.137 7.531 -6.264 1.00 97.88 152 LEU A C 1
ATOM 1097 O O . LEU A 1 152 ? 6.482 7.643 -7.437 1.00 97.88 152 LEU A O 1
ATOM 1101 N N . CYS A 1 153 ? 6.744 8.199 -5.279 1.00 97.50 153 CYS A N 1
ATOM 1102 C CA . CYS A 1 153 ? 7.886 9.086 -5.503 1.00 97.50 153 CYS A CA 1
ATOM 1103 C C . CYS A 1 153 ? 9.082 8.344 -6.116 1.00 97.50 153 CYS A C 1
ATOM 1105 O O . CYS A 1 153 ? 9.676 8.835 -7.075 1.00 97.50 153 CYS A O 1
ATOM 1107 N N . LEU A 1 154 ? 9.410 7.151 -5.610 1.00 96.56 154 LEU A N 1
ATOM 1108 C CA . LEU A 1 154 ? 10.486 6.321 -6.157 1.00 96.56 154 LEU A CA 1
ATOM 1109 C C . LEU A 1 154 ? 10.202 5.902 -7.601 1.00 96.56 154 LEU A C 1
ATOM 1111 O O . LEU A 1 154 ? 11.100 5.971 -8.434 1.00 96.56 154 LEU A O 1
ATOM 1115 N N . LEU A 1 155 ? 8.965 5.514 -7.920 1.00 96.12 155 LEU A N 1
ATOM 1116 C CA . LEU A 1 155 ? 8.567 5.169 -9.285 1.00 96.12 155 LEU A CA 1
ATOM 1117 C C . LEU A 1 155 ? 8.629 6.387 -10.210 1.00 96.12 155 LEU A C 1
ATOM 1119 O O . LEU A 1 155 ? 9.146 6.284 -11.318 1.00 96.12 155 LEU A O 1
ATOM 1123 N N . LEU A 1 156 ? 8.149 7.549 -9.757 1.00 95.69 156 LEU A N 1
ATOM 1124 C CA . LEU A 1 156 ? 8.198 8.795 -10.524 1.00 95.69 156 LEU A CA 1
ATOM 1125 C C . LEU A 1 156 ? 9.632 9.259 -10.796 1.00 95.69 156 LEU A C 1
ATOM 1127 O O . LEU A 1 156 ? 9.884 9.816 -11.861 1.00 95.69 156 LEU A O 1
ATOM 1131 N N . TRP A 1 157 ? 10.552 9.019 -9.861 1.00 94.56 157 TRP A N 1
ATOM 1132 C CA . TRP A 1 157 ? 11.983 9.265 -10.033 1.00 94.56 157 TRP A CA 1
ATOM 1133 C C . TRP A 1 157 ? 12.640 8.234 -10.963 1.00 94.56 157 TRP A C 1
ATOM 1135 O O . TRP A 1 157 ? 13.440 8.589 -11.824 1.00 94.56 157 TRP A O 1
ATOM 1145 N N . ALA A 1 158 ? 12.275 6.958 -10.831 1.00 91.50 158 ALA A N 1
ATOM 1146 C CA . ALA A 1 158 ? 12.869 5.859 -11.589 1.00 91.50 158 ALA A CA 1
ATOM 1147 C C . ALA A 1 158 ? 12.297 5.681 -13.010 1.00 91.50 158 ALA A C 1
ATOM 1149 O O . ALA A 1 158 ? 12.761 4.809 -13.747 1.00 91.50 158 ALA A O 1
ATOM 1150 N N . ARG A 1 159 ? 11.283 6.462 -13.404 1.00 87.94 159 ARG A N 1
ATOM 1151 C CA . ARG A 1 159 ? 10.637 6.347 -14.724 1.00 87.94 159 ARG A CA 1
ATOM 1152 C C . ARG A 1 159 ? 11.459 6.930 -15.876 1.00 87.94 159 ARG A C 1
ATOM 1154 O O . ARG A 1 159 ? 11.217 6.541 -17.015 1.00 87.94 159 ARG A O 1
ATOM 1161 N N . SER A 1 160 ? 12.323 7.909 -15.589 1.00 75.38 160 SER A N 1
ATOM 1162 C CA . SER A 1 160 ? 13.129 8.658 -16.573 1.00 75.38 160 SER A CA 1
ATOM 1163 C C . SER A 1 160 ? 14.505 8.066 -16.780 1.00 75.38 160 SER A C 1
ATOM 1165 O O . SER A 1 160 ? 14.988 7.433 -15.824 1.00 75.38 160 SER A O 1
#

Foldseek 3Di:
DDLVVLQVVLLVVLVVVLVVVVVVLVVLLVVLVVVLVPDPFQAAFPQDPLLVVLLVLLVVLLVCLVVVVLLSSLVSLVVSLVSLVVRLVVSVDDCPNDDLSVSLCVLSVVLNVLSVVLSVLSNCCNVPNGSSSSSSSSSSSVSSSVSSVVSVVSNVVSND

Sequence (160 aa):
MTAALRARVAATGAWLASGAMITLFSALASALVIRRGIGGDWASLALPPILWLNTALLASSGAAVEVRRWGAAALLGAAFLAGQAWAWQSLGLALSSGPAAAFFYVLTGVHAAHVAGGVAALAWNSWRATPGSTAAARIYWHTLGGLWMVVLCLLLWARS